Protein AF-A0A8T6YBT9-F1 (afdb_monomer_lite)

Structure (mmCIF, N/CA/C/O backbone):
data_AF-A0A8T6YBT9-F1
#
_entry.id   AF-A0A8T6YBT9-F1
#
loop_
_atom_site.group_PDB
_atom_site.id
_atom_site.type_symbol
_atom_site.label_atom_id
_atom_site.label_alt_id
_atom_site.label_comp_id
_atom_site.label_asym_id
_atom_site.label_entity_id
_atom_site.label_seq_id
_atom_site.pdbx_PDB_ins_code
_atom_site.Cartn_x
_atom_site.Cartn_y
_atom_site.Cartn_z
_atom_site.occupancy
_atom_site.B_iso_or_equiv
_atom_site.auth_seq_id
_atom_site.auth_comp_id
_atom_site.auth_asym_id
_atom_site.auth_atom_id
_atom_site.pdbx_PDB_model_num
ATOM 1 N N . MET A 1 1 ? 12.977 0.974 5.596 1.00 87.31 1 MET A N 1
ATOM 2 C CA . MET A 1 1 ? 12.021 0.549 6.665 1.00 87.31 1 MET A CA 1
ATOM 3 C C . MET A 1 1 ? 11.153 -0.593 6.140 1.00 87.31 1 MET A C 1
ATOM 5 O O . MET A 1 1 ? 10.702 -0.511 5.005 1.00 87.31 1 MET A O 1
ATOM 9 N N . LYS A 1 2 ? 10.934 -1.664 6.919 1.00 95.19 2 LYS A N 1
ATOM 10 C CA . LYS A 1 2 ? 10.214 -2.865 6.447 1.00 95.19 2 LYS A CA 1
ATOM 11 C C . LYS A 1 2 ? 8.690 -2.700 6.458 1.00 95.19 2 LYS A C 1
ATOM 13 O O . LYS A 1 2 ? 8.150 -2.195 7.438 1.00 95.19 2 LYS A O 1
ATOM 18 N N . LEU A 1 3 ? 7.999 -3.207 5.433 1.00 96.12 3 LEU A N 1
ATOM 19 C CA . LEU A 1 3 ? 6.529 -3.215 5.324 1.00 96.12 3 LEU A CA 1
ATOM 20 C C . LEU A 1 3 ? 5.846 -3.901 6.512 1.00 96.12 3 LEU A C 1
ATOM 22 O O . LEU A 1 3 ? 4.809 -3.446 6.984 1.00 96.12 3 LEU A O 1
ATOM 26 N N . THR A 1 4 ? 6.446 -4.960 7.051 1.00 96.62 4 THR A N 1
ATOM 27 C CA . THR A 1 4 ? 5.930 -5.640 8.247 1.00 96.62 4 THR A CA 1
ATOM 28 C C . THR A 1 4 ? 5.971 -4.744 9.483 1.00 96.62 4 THR A C 1
ATOM 30 O O . THR A 1 4 ? 5.000 -4.696 10.238 1.00 96.62 4 THR A O 1
ATOM 33 N N . GLN A 1 5 ? 7.051 -3.976 9.659 1.00 96.00 5 GLN A N 1
ATOM 34 C CA . GLN A 1 5 ? 7.171 -3.001 10.743 1.00 96.00 5 GLN A CA 1
ATOM 35 C C . GLN A 1 5 ? 6.191 -1.841 10.556 1.00 96.00 5 GLN A C 1
ATOM 37 O O . GLN A 1 5 ? 5.522 -1.439 11.504 1.00 96.00 5 GLN A O 1
ATOM 42 N N . LEU A 1 6 ? 6.078 -1.335 9.326 1.00 95.25 6 LEU A N 1
ATOM 43 C CA . LEU A 1 6 ? 5.117 -0.304 8.935 1.00 95.25 6 LEU A CA 1
ATOM 44 C C . LEU A 1 6 ? 3.687 -0.708 9.302 1.00 95.25 6 LEU A C 1
ATOM 46 O O . LEU A 1 6 ? 2.989 0.031 10.000 1.00 95.25 6 LEU A O 1
ATOM 50 N N . LYS A 1 7 ? 3.287 -1.918 8.897 1.00 95.81 7 LYS A N 1
ATOM 51 C CA . LYS A 1 7 ? 1.997 -2.517 9.239 1.00 95.81 7 LYS A CA 1
ATOM 52 C C . LYS A 1 7 ? 1.815 -2.613 10.749 1.00 95.81 7 LYS A C 1
ATOM 54 O O . LYS A 1 7 ? 0.774 -2.194 11.238 1.00 95.81 7 LYS A O 1
ATOM 59 N N . SER A 1 8 ? 2.800 -3.145 11.476 1.00 96.06 8 SER A N 1
ATOM 60 C CA . SER A 1 8 ? 2.726 -3.310 12.935 1.00 96.06 8 SER A CA 1
ATOM 61 C C . SER A 1 8 ? 2.489 -1.972 13.643 1.00 96.06 8 SER A C 1
ATOM 63 O O . SER A 1 8 ? 1.533 -1.828 14.403 1.00 96.06 8 SER A O 1
ATOM 65 N N . ASN A 1 9 ? 3.271 -0.948 13.288 1.00 94.69 9 ASN A N 1
ATOM 66 C CA . ASN A 1 9 ? 3.126 0.402 13.834 1.00 94.69 9 ASN A CA 1
ATOM 67 C C . ASN A 1 9 ? 1.742 0.996 13.532 1.00 94.69 9 ASN A C 1
ATOM 69 O O . ASN A 1 9 ? 1.129 1.627 14.392 1.00 94.69 9 ASN A O 1
ATOM 73 N N . HIS A 1 10 ? 1.248 0.810 12.307 1.00 95.00 10 HIS A N 1
ATOM 74 C CA . HIS A 1 10 ? -0.075 1.285 11.910 1.00 95.00 10 HIS A CA 1
ATOM 75 C C . HIS A 1 10 ? -1.198 0.528 12.643 1.00 95.00 10 HIS A C 1
ATOM 77 O O . HIS A 1 10 ? -2.157 1.148 13.096 1.00 95.00 10 HIS A O 1
ATOM 83 N N . LYS A 1 11 ? -1.073 -0.798 12.793 1.00 95.50 11 LYS A N 1
ATOM 84 C CA . LYS A 1 11 ? -2.016 -1.677 13.509 1.00 95.50 11 LYS A CA 1
ATOM 85 C C . LYS A 1 11 ? -2.139 -1.295 14.978 1.00 95.50 11 LYS A C 1
ATOM 87 O O . LYS A 1 11 ? -3.254 -1.171 15.472 1.00 95.50 11 LYS A O 1
ATOM 92 N N . GLU A 1 12 ? -1.020 -1.020 15.640 1.00 95.69 12 GLU A N 1
ATOM 93 C CA . GLU A 1 12 ? -1.012 -0.606 17.044 1.00 95.69 12 GLU A CA 1
ATOM 94 C C . GLU A 1 12 ? -1.642 0.779 17.247 1.00 95.69 12 GLU A C 1
ATOM 96 O O . GLU A 1 12 ? -2.510 0.957 18.100 1.00 95.69 12 GLU A O 1
ATOM 101 N N . LYS A 1 13 ? -1.306 1.758 16.395 1.00 94.12 13 LYS A N 1
ATOM 102 C CA . LYS A 1 13 ? -1.957 3.080 16.434 1.00 94.12 13 LYS A CA 1
ATOM 103 C C . LYS A 1 13 ? -3.467 2.980 16.219 1.00 94.12 13 LYS A C 1
ATOM 105 O O . LYS A 1 13 ? -4.237 3.651 16.905 1.00 94.12 13 LYS A O 1
ATOM 110 N N . PHE A 1 14 ? -3.898 2.150 15.269 1.00 94.44 14 PHE A N 1
ATOM 111 C CA . PHE A 1 14 ? -5.317 1.929 15.013 1.00 94.44 14 PHE A CA 1
ATOM 112 C C . PHE A 1 14 ? -6.016 1.271 16.207 1.00 94.44 14 PHE A C 1
ATOM 114 O O . PHE A 1 14 ? -7.078 1.739 16.611 1.00 94.44 14 PHE A O 1
ATOM 121 N N . ARG A 1 15 ? -5.407 0.238 16.802 1.00 96.44 15 ARG A N 1
ATOM 122 C CA . ARG A 1 15 ? -5.904 -0.435 18.011 1.00 96.44 15 ARG A CA 1
ATOM 123 C C . ARG A 1 15 ? -6.184 0.570 19.126 1.00 96.44 15 ARG A C 1
ATOM 125 O O . ARG A 1 15 ? -7.288 0.593 19.659 1.00 96.44 15 ARG A O 1
ATOM 132 N N . GLN A 1 16 ? -5.220 1.438 19.424 1.00 96.44 16 GLN A N 1
ATOM 133 C CA . GLN A 1 16 ? -5.354 2.458 20.468 1.00 96.44 16 GLN A CA 1
ATOM 134 C C . GLN A 1 16 ? -6.492 3.443 20.172 1.00 96.44 16 GLN A C 1
ATOM 136 O O . GLN A 1 16 ? -7.307 3.728 21.050 1.00 96.44 16 GLN A O 1
ATOM 141 N N . LYS A 1 17 ? -6.606 3.917 18.922 1.00 95.00 17 LYS A N 1
ATOM 142 C CA . LYS A 1 17 ? -7.720 4.783 18.497 1.00 95.00 17 LYS A CA 1
ATOM 143 C C . LYS A 1 17 ? -9.074 4.090 18.623 1.00 95.00 17 LYS A C 1
ATOM 145 O O . LYS A 1 17 ? -10.037 4.716 19.055 1.00 95.00 17 LYS A O 1
ATOM 150 N N . PHE A 1 18 ? -9.152 2.817 18.245 1.00 96.38 18 PHE A N 1
ATOM 151 C CA . PHE A 1 18 ? -10.388 2.047 18.318 1.00 96.38 18 PHE A CA 1
ATOM 152 C C . PHE A 1 18 ? -10.826 1.823 19.767 1.00 96.38 18 PHE A C 1
ATOM 154 O O . PHE A 1 18 ? -11.979 2.088 20.086 1.00 96.38 18 PHE A O 1
ATOM 161 N N . ILE A 1 19 ? -9.900 1.445 20.655 1.00 97.56 19 ILE A N 1
ATOM 162 C CA . ILE A 1 19 ? -10.165 1.316 22.096 1.00 97.56 19 ILE A CA 1
ATOM 163 C C . ILE A 1 19 ? -10.663 2.645 22.673 1.00 97.56 19 ILE A C 1
ATOM 165 O O . ILE A 1 19 ? -11.667 2.658 23.376 1.00 97.56 19 ILE A O 1
ATOM 169 N N . ALA A 1 20 ? -10.017 3.766 22.338 1.00 96.88 20 ALA A N 1
ATOM 170 C CA . ALA A 1 20 ? -10.435 5.089 22.807 1.00 96.88 20 ALA A CA 1
ATOM 171 C C . ALA A 1 20 ? -11.823 5.504 22.280 1.00 96.88 20 ALA A C 1
ATOM 173 O O . ALA A 1 20 ? -12.596 6.155 22.982 1.00 96.88 20 ALA A O 1
ATOM 174 N N . ALA A 1 21 ? -12.158 5.139 21.040 1.00 95.81 21 ALA A N 1
ATOM 175 C CA . ALA A 1 21 ? -13.484 5.385 20.482 1.00 95.81 21 ALA A CA 1
ATOM 176 C C . ALA A 1 21 ? -14.552 4.510 21.157 1.00 95.81 21 ALA A C 1
ATOM 178 O O . ALA A 1 21 ? -15.636 5.000 21.471 1.00 95.81 21 ALA A O 1
ATOM 179 N N . LEU A 1 22 ? -14.235 3.239 21.411 1.00 95.69 22 LEU A N 1
ATOM 180 C CA . LEU A 1 22 ? -15.129 2.280 22.052 1.00 95.69 22 LEU A CA 1
ATOM 181 C C . LEU A 1 22 ? -15.390 2.635 23.520 1.00 95.69 22 LEU A C 1
ATOM 183 O O . LEU A 1 22 ? -16.537 2.595 23.961 1.00 95.69 22 LEU A O 1
ATOM 187 N N . SER A 1 23 ? -14.350 3.038 24.254 1.00 96.50 23 SER A N 1
ATOM 188 C CA . SER A 1 23 ? -14.468 3.482 25.645 1.00 96.50 23 SER A CA 1
ATOM 189 C C . SER A 1 23 ? -15.342 4.731 25.752 1.00 96.50 23 SER A C 1
ATOM 191 O O . SER A 1 23 ? -16.275 4.773 26.554 1.00 96.50 23 SER A O 1
ATOM 193 N N . LYS A 1 24 ? -15.136 5.705 24.853 1.00 97.06 24 LYS A N 1
ATOM 194 C CA . LYS A 1 24 ? -15.976 6.903 24.745 1.00 97.06 24 LYS A CA 1
ATOM 195 C C . LYS A 1 24 ? -17.430 6.570 24.407 1.00 97.06 24 LYS A C 1
ATOM 197 O O . LYS A 1 24 ? -18.329 7.171 24.984 1.00 97.06 24 LYS A O 1
ATOM 202 N N . ALA A 1 25 ? -17.669 5.643 23.479 1.00 96.50 25 ALA A N 1
ATOM 203 C CA . ALA A 1 25 ? -19.018 5.267 23.057 1.00 96.50 25 ALA A CA 1
ATOM 204 C C . ALA A 1 25 ? -19.823 4.574 24.169 1.00 96.50 25 ALA A C 1
ATOM 206 O O . ALA A 1 25 ? -21.038 4.735 24.221 1.00 96.50 25 ALA A O 1
ATOM 207 N N . ASN A 1 26 ? -19.147 3.848 25.063 1.00 95.94 26 ASN A N 1
ATOM 208 C CA . ASN A 1 26 ? -19.774 3.099 26.156 1.00 95.94 26 ASN A CA 1
ATOM 209 C C . ASN A 1 26 ? -19.639 3.779 27.528 1.00 95.94 26 ASN A C 1
ATOM 211 O O . ASN A 1 26 ? -20.101 3.232 28.523 1.00 95.94 26 ASN A O 1
ATOM 215 N N . ASN A 1 27 ? -19.037 4.972 27.589 1.00 96.50 27 ASN A N 1
ATOM 216 C CA . ASN A 1 27 ? -18.796 5.723 28.824 1.00 96.50 27 ASN A CA 1
ATOM 217 C C . ASN A 1 27 ? -18.036 4.916 29.903 1.00 96.50 27 ASN A C 1
ATOM 219 O O . ASN A 1 27 ? -18.379 4.952 31.084 1.00 96.50 27 ASN A O 1
ATOM 223 N N . ILE A 1 28 ? -16.996 4.196 29.479 1.00 97.12 28 ILE A N 1
ATOM 224 C CA . ILE A 1 28 ? -16.102 3.386 30.326 1.00 97.12 28 ILE A CA 1
ATOM 225 C C . ILE A 1 28 ? -14.641 3.813 30.128 1.00 97.12 28 ILE A C 1
ATOM 227 O O . ILE A 1 28 ? -14.331 4.582 29.213 1.00 97.12 28 ILE A O 1
ATOM 231 N N . THR A 1 29 ? -13.716 3.329 30.964 1.00 97.00 29 THR A N 1
ATOM 232 C CA . THR A 1 29 ? -12.278 3.581 30.750 1.00 97.00 29 THR A CA 1
ATOM 233 C C . THR A 1 29 ? -11.715 2.737 29.602 1.00 97.00 29 THR A C 1
ATOM 235 O O . THR A 1 29 ? -12.328 1.769 29.149 1.00 97.00 29 THR A O 1
ATOM 238 N N . ALA A 1 30 ? -10.525 3.093 29.109 1.00 95.38 30 ALA A N 1
ATOM 239 C CA . ALA A 1 30 ? -9.843 2.303 28.083 1.00 95.38 30 ALA A CA 1
ATOM 240 C C . ALA A 1 30 ? -9.499 0.890 28.590 1.00 95.38 30 ALA A C 1
ATOM 242 O O . ALA A 1 30 ? -9.642 -0.079 27.849 1.00 95.38 30 ALA A O 1
ATOM 243 N N . GLU A 1 31 ? -9.103 0.763 29.858 1.00 96.56 31 GLU A N 1
ATOM 244 C CA . GLU A 1 31 ? -8.801 -0.519 30.501 1.00 96.56 31 GLU A CA 1
ATOM 245 C C . GLU A 1 31 ? -10.048 -1.402 30.584 1.00 96.56 31 GLU A C 1
ATOM 247 O O . GLU A 1 31 ? -9.990 -2.581 30.238 1.00 96.56 31 GLU A O 1
ATOM 252 N N . GLN A 1 32 ? -11.190 -0.826 30.976 1.00 95.75 32 GLN A N 1
ATOM 253 C CA . GLN A 1 32 ? -12.471 -1.535 30.991 1.00 95.75 32 GLN A CA 1
ATOM 254 C C . GLN A 1 32 ? -12.878 -1.974 29.584 1.00 95.75 32 GLN A C 1
ATOM 256 O O . GLN A 1 32 ? -13.253 -3.126 29.395 1.00 95.75 32 GLN A O 1
ATOM 261 N N . ALA A 1 33 ? -12.715 -1.107 28.580 1.00 95.56 33 ALA A N 1
ATOM 262 C CA . ALA A 1 33 ? -13.023 -1.452 27.196 1.00 95.56 33 ALA A CA 1
ATOM 263 C C . ALA A 1 33 ? -12.179 -2.633 26.683 1.00 95.56 33 ALA A C 1
ATOM 265 O O . ALA A 1 33 ? -12.699 -3.506 25.991 1.00 95.56 33 ALA A O 1
ATOM 266 N N . VAL A 1 34 ? -10.893 -2.696 27.047 1.00 95.62 34 VAL A N 1
ATOM 267 C CA . VAL A 1 34 ? -10.013 -3.824 26.696 1.00 95.62 34 VAL A CA 1
ATOM 268 C C . VAL A 1 34 ? -10.453 -5.123 27.368 1.00 95.62 34 VAL A C 1
ATOM 270 O O . VAL A 1 34 ? -10.327 -6.180 26.757 1.00 95.62 34 VAL A O 1
ATOM 273 N N . ILE A 1 35 ? -10.960 -5.064 28.601 1.00 96.19 35 ILE A N 1
ATOM 274 C CA . ILE A 1 35 ? -11.429 -6.247 29.335 1.00 96.19 35 ILE A CA 1
ATOM 275 C C . ILE A 1 35 ? -12.772 -6.732 28.780 1.00 96.19 35 ILE A C 1
ATOM 277 O O . ILE A 1 35 ? -12.901 -7.904 28.436 1.00 96.19 35 ILE A O 1
ATOM 281 N N . GLU A 1 36 ? -13.756 -5.839 28.667 1.00 95.50 36 GLU A N 1
ATOM 282 C CA . GLU A 1 36 ? -15.134 -6.180 28.294 1.00 95.50 36 GLU A CA 1
ATOM 283 C C . GLU A 1 36 ? -15.273 -6.568 26.818 1.00 95.50 36 GLU A C 1
ATOM 285 O O . GLU A 1 36 ? -16.035 -7.472 26.486 1.00 95.50 36 GLU A O 1
ATOM 290 N N . TYR A 1 37 ? -14.513 -5.922 25.928 1.00 95.88 37 TYR A N 1
ATOM 291 C CA . TYR A 1 37 ? -14.624 -6.115 24.479 1.00 95.88 37 TYR A CA 1
ATOM 292 C C . TYR A 1 37 ? -13.406 -6.802 23.866 1.00 95.88 37 TYR A C 1
ATOM 294 O O . TYR A 1 37 ? -13.215 -6.712 22.652 1.00 95.88 37 TYR A O 1
ATOM 302 N N . LYS A 1 38 ? -12.581 -7.485 24.671 1.00 95.00 38 LYS A N 1
ATOM 303 C CA . LYS A 1 38 ? -11.315 -8.099 24.237 1.00 95.00 38 LYS A CA 1
ATOM 304 C C . LYS A 1 38 ? -11.440 -8.834 22.901 1.00 95.00 38 LYS A C 1
ATOM 306 O O . LYS A 1 38 ? -10.775 -8.469 21.936 1.00 95.00 38 LYS A O 1
ATOM 311 N N . ASP A 1 39 ? -12.328 -9.823 22.833 1.00 95.88 39 ASP A N 1
ATOM 312 C CA . ASP A 1 39 ? -12.462 -10.686 21.656 1.00 95.88 39 ASP A CA 1
ATOM 313 C C . ASP A 1 39 ? -12.994 -9.914 20.443 1.00 95.88 39 ASP A C 1
ATOM 315 O O . ASP A 1 39 ? -12.540 -10.125 19.322 1.00 95.88 39 ASP A O 1
ATOM 319 N N . SER A 1 40 ? -13.893 -8.949 20.664 1.00 95.69 40 SER A N 1
ATOM 320 C CA . SER A 1 40 ? -14.411 -8.082 19.596 1.00 95.69 40 SER A CA 1
ATOM 321 C C . SER A 1 40 ? -13.336 -7.144 19.044 1.00 95.69 40 SER A C 1
ATOM 323 O O . SER A 1 40 ? -13.263 -6.933 17.835 1.00 95.69 40 SER A O 1
ATOM 325 N N . ILE A 1 41 ? -12.481 -6.594 19.914 1.00 96.50 41 ILE A N 1
ATOM 326 C CA . ILE A 1 41 ? -11.341 -5.760 19.523 1.00 96.50 41 ILE A CA 1
ATOM 327 C C . ILE A 1 41 ? -10.350 -6.585 18.700 1.00 96.50 41 ILE A C 1
ATOM 329 O O . ILE A 1 41 ? -9.950 -6.142 17.622 1.00 96.50 41 ILE A O 1
ATOM 333 N N . GLU A 1 42 ? -9.969 -7.775 19.177 1.00 96.31 42 GLU A N 1
ATOM 334 C CA . GLU A 1 42 ? -9.034 -8.651 18.461 1.00 96.31 42 GLU A CA 1
ATOM 335 C C . GLU A 1 42 ? -9.583 -9.083 17.102 1.00 96.31 42 GLU A C 1
ATOM 337 O O . GLU A 1 42 ? -8.883 -8.944 16.099 1.00 96.31 42 GLU A O 1
ATOM 342 N N . GLN A 1 43 ? -10.839 -9.537 17.054 1.00 97.25 43 GLN A N 1
ATOM 343 C CA . GLN A 1 43 ? -11.483 -9.977 15.819 1.00 97.25 43 GLN A CA 1
ATOM 344 C C . GLN A 1 43 ? -11.568 -8.834 14.805 1.00 97.25 43 GLN A C 1
ATOM 346 O O . GLN A 1 43 ? -11.118 -8.974 13.672 1.00 97.25 43 GLN A O 1
ATOM 351 N N . TYR A 1 44 ? -12.048 -7.661 15.224 1.00 96.44 44 TYR A N 1
ATOM 352 C CA . TYR A 1 44 ? -12.174 -6.512 14.331 1.00 96.44 44 TYR A CA 1
ATOM 353 C C . TYR A 1 44 ? -10.820 -6.034 13.790 1.00 96.44 44 TYR A C 1
ATOM 355 O O . TYR A 1 44 ? -10.695 -5.669 12.618 1.00 96.44 44 TYR A O 1
ATOM 363 N N . ILE A 1 45 ? -9.778 -6.043 14.626 1.00 96.25 45 ILE A N 1
ATOM 364 C CA . ILE A 1 45 ? -8.419 -5.706 14.195 1.00 96.25 45 ILE A CA 1
ATOM 365 C C . ILE A 1 45 ? -7.859 -6.775 13.249 1.00 96.25 45 ILE A C 1
ATOM 367 O O . ILE A 1 45 ? -7.161 -6.421 12.297 1.00 96.25 45 ILE A O 1
ATOM 371 N N . ALA A 1 46 ? -8.124 -8.059 13.494 1.00 95.88 46 ALA A N 1
ATOM 372 C CA . ALA A 1 46 ? -7.705 -9.141 12.610 1.00 95.88 46 ALA A CA 1
ATOM 373 C C . ALA A 1 46 ? -8.364 -9.000 11.231 1.00 95.88 46 ALA A C 1
ATOM 375 O O . ALA A 1 46 ? -7.650 -8.857 10.239 1.00 95.88 46 ALA A O 1
ATOM 376 N N . ASP A 1 47 ? -9.692 -8.896 11.188 1.00 95.50 47 ASP A N 1
ATOM 377 C CA . ASP A 1 47 ? -10.477 -8.780 9.953 1.00 95.50 47 ASP A CA 1
ATOM 378 C C . ASP A 1 47 ? -10.069 -7.561 9.127 1.00 95.50 47 ASP A C 1
ATOM 380 O O . ASP A 1 47 ? -9.910 -7.627 7.907 1.00 95.50 47 ASP A O 1
ATOM 384 N N . LYS A 1 48 ? -9.825 -6.428 9.794 1.00 94.25 48 LYS A N 1
ATOM 385 C CA . LYS A 1 48 ? -9.407 -5.198 9.121 1.00 94.25 48 LYS A CA 1
ATOM 386 C C . LYS A 1 48 ? -8.040 -5.318 8.441 1.00 94.25 48 LYS A C 1
ATOM 388 O O . LYS A 1 48 ? -7.811 -4.658 7.426 1.00 94.25 48 LYS A O 1
ATOM 393 N N . TYR A 1 49 ? -7.113 -6.084 9.017 1.00 96.38 49 TYR A N 1
ATOM 394 C CA . TYR A 1 49 ? -5.732 -6.166 8.531 1.00 96.38 49 TYR A CA 1
ATOM 395 C C . TYR A 1 49 ? -5.449 -7.418 7.698 1.00 96.38 49 TYR A C 1
ATOM 397 O O . TYR A 1 49 ? -4.478 -7.403 6.945 1.00 96.38 49 TYR A O 1
ATOM 405 N N . GLU A 1 50 ? -6.278 -8.460 7.759 1.00 97.06 50 GLU A N 1
ATOM 406 C CA . GLU A 1 50 ? -6.068 -9.705 7.011 1.00 97.06 50 GLU A CA 1
ATOM 407 C C . GLU A 1 50 ? -5.832 -9.477 5.498 1.00 97.06 50 GLU A C 1
ATOM 409 O O . GLU 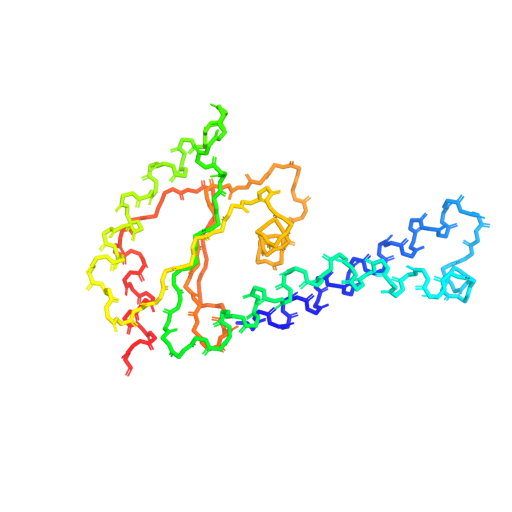A 1 50 ? -4.859 -10.023 4.962 1.00 97.06 50 GLU A O 1
ATOM 414 N N . PRO A 1 51 ? -6.610 -8.632 4.782 1.00 96.56 51 PRO A N 1
ATOM 415 C CA . PRO A 1 51 ? -6.398 -8.438 3.345 1.00 96.56 51 PRO A CA 1
ATOM 416 C C . PRO A 1 51 ? -5.028 -7.829 3.021 1.00 96.56 51 PRO A C 1
ATOM 418 O O . PRO A 1 51 ? -4.336 -8.272 2.102 1.00 96.56 51 PRO A O 1
ATOM 421 N N . VAL A 1 52 ? -4.599 -6.829 3.799 1.00 97.31 52 VAL A N 1
ATOM 422 C CA . VAL A 1 52 ? -3.300 -6.177 3.583 1.00 97.31 52 VAL A CA 1
ATOM 423 C C . VAL A 1 52 ? -2.135 -7.036 4.062 1.00 97.31 52 VAL A C 1
ATOM 425 O O . VAL A 1 52 ? -1.042 -6.934 3.512 1.00 97.31 52 VAL A O 1
ATOM 428 N N . GLU A 1 53 ? -2.355 -7.914 5.041 1.00 97.56 53 GLU A N 1
ATOM 429 C CA . GLU A 1 53 ? -1.371 -8.913 5.459 1.00 97.56 53 GLU A CA 1
ATOM 430 C C . GLU A 1 53 ? -1.040 -9.860 4.308 1.00 97.56 53 GLU A C 1
ATOM 432 O O . GLU A 1 53 ? 0.127 -9.953 3.934 1.00 97.56 53 GLU A O 1
ATOM 437 N N . LYS A 1 54 ? -2.055 -10.424 3.643 1.00 97.38 54 LYS A N 1
ATOM 438 C CA . LYS A 1 54 ? -1.864 -11.274 2.455 1.00 97.38 54 LYS A CA 1
ATOM 439 C C . LYS A 1 54 ? -1.112 -10.549 1.332 1.00 97.38 54 LYS A C 1
ATOM 441 O O . LYS A 1 54 ? -0.231 -11.128 0.695 1.00 97.38 54 LYS A O 1
ATOM 446 N N . LEU A 1 55 ? -1.425 -9.272 1.096 1.00 97.69 55 LEU A N 1
ATOM 447 C CA . LEU A 1 55 ? -0.731 -8.458 0.093 1.00 97.69 55 LEU A CA 1
ATOM 448 C C . LEU A 1 55 ? 0.736 -8.193 0.468 1.00 97.69 55 LEU A C 1
ATOM 450 O O . LEU A 1 55 ? 1.621 -8.336 -0.376 1.00 97.69 55 LEU A O 1
ATOM 454 N N . ILE A 1 56 ? 1.011 -7.827 1.723 1.00 97.94 56 ILE A N 1
ATOM 455 C CA . ILE A 1 56 ? 2.377 -7.615 2.219 1.00 97.94 56 ILE A CA 1
ATOM 456 C C . ILE A 1 56 ? 3.179 -8.916 2.152 1.00 97.94 56 ILE A C 1
ATOM 458 O O . ILE A 1 56 ? 4.340 -8.881 1.749 1.00 97.94 56 ILE A O 1
ATOM 462 N N . ASP A 1 57 ? 2.577 -10.056 2.481 1.00 97.44 57 ASP A N 1
ATOM 463 C CA . ASP A 1 57 ? 3.240 -11.357 2.408 1.00 97.44 57 ASP A CA 1
ATOM 464 C C . ASP A 1 57 ? 3.597 -11.720 0.963 1.00 97.44 57 ASP A C 1
ATOM 466 O O . ASP A 1 57 ? 4.731 -12.124 0.702 1.00 97.44 57 ASP A O 1
ATOM 470 N N . ARG A 1 58 ? 2.700 -11.462 -0.001 1.00 96.75 58 ARG A N 1
ATOM 471 C CA . ARG A 1 58 ? 3.007 -11.591 -1.438 1.00 96.75 58 ARG A CA 1
ATOM 472 C C . ARG A 1 58 ? 4.187 -10.704 -1.850 1.00 96.75 58 ARG A C 1
ATOM 474 O O . ARG A 1 58 ? 5.102 -11.174 -2.528 1.00 96.75 58 ARG A O 1
ATOM 481 N N . ILE A 1 59 ? 4.190 -9.434 -1.439 1.00 97.50 59 ILE A N 1
ATOM 482 C CA . ILE A 1 59 ? 5.289 -8.501 -1.738 1.00 97.50 59 ILE A CA 1
ATOM 483 C C . ILE A 1 59 ? 6.606 -9.010 -1.129 1.00 97.50 59 ILE A C 1
ATOM 485 O O . ILE A 1 59 ? 7.633 -9.024 -1.802 1.00 97.50 59 ILE A O 1
ATOM 489 N N . ASN A 1 60 ? 6.586 -9.465 0.125 1.00 96.12 60 ASN A N 1
ATOM 490 C CA . ASN A 1 60 ? 7.775 -9.934 0.839 1.00 96.12 60 ASN A CA 1
ATOM 491 C C . ASN A 1 60 ? 8.331 -11.252 0.285 1.00 96.12 60 ASN A C 1
ATOM 493 O O . ASN A 1 60 ? 9.543 -11.454 0.317 1.00 96.12 60 ASN A O 1
ATOM 497 N N . ALA A 1 61 ? 7.464 -12.138 -0.211 1.00 95.44 61 ALA A N 1
ATOM 498 C CA . ALA A 1 61 ? 7.856 -13.405 -0.826 1.00 95.44 61 ALA A CA 1
ATOM 499 C C . ALA A 1 61 ? 8.521 -13.219 -2.202 1.00 95.44 61 ALA A C 1
ATOM 501 O O . ALA A 1 61 ? 9.182 -14.130 -2.708 1.00 95.44 61 ALA A O 1
ATOM 502 N N . THR A 1 62 ? 8.368 -12.038 -2.808 1.00 94.44 62 THR A N 1
ATOM 503 C CA . THR A 1 62 ? 8.946 -11.733 -4.115 1.00 94.44 62 THR A CA 1
ATOM 504 C C . THR A 1 62 ? 10.470 -11.606 -4.007 1.00 94.44 62 THR A C 1
ATOM 506 O O . THR A 1 62 ? 10.996 -10.794 -3.248 1.00 94.44 62 THR A O 1
ATOM 509 N N . GLN A 1 63 ? 11.198 -12.408 -4.791 1.00 92.75 63 GLN A N 1
ATOM 510 C CA . GLN A 1 63 ? 12.671 -12.390 -4.817 1.00 92.75 63 GLN A CA 1
ATOM 511 C C . GLN A 1 63 ? 13.235 -11.169 -5.558 1.00 92.75 63 GLN A C 1
ATOM 513 O O . GLN A 1 63 ? 14.320 -10.674 -5.244 1.00 92.75 63 GLN A O 1
ATOM 518 N N . ARG A 1 64 ? 12.488 -10.682 -6.552 1.00 96.62 64 ARG A N 1
ATOM 519 C CA . ARG A 1 64 ? 12.824 -9.501 -7.351 1.00 96.62 64 ARG A CA 1
ATOM 520 C C . ARG A 1 64 ? 12.396 -8.217 -6.627 1.00 96.62 64 ARG A C 1
ATOM 522 O O . ARG A 1 64 ? 11.473 -8.252 -5.814 1.00 96.62 64 ARG A O 1
ATOM 529 N N . PRO A 1 65 ? 13.040 -7.068 -6.890 1.00 97.75 65 PRO A N 1
ATOM 530 C CA . PRO A 1 65 ? 12.481 -5.777 -6.511 1.00 97.75 65 PRO A CA 1
ATOM 531 C C . PRO A 1 65 ? 11.060 -5.606 -7.056 1.00 97.75 65 PRO A C 1
ATOM 533 O O . PRO A 1 65 ? 10.771 -5.992 -8.185 1.00 97.75 65 PRO A O 1
ATOM 536 N N . VAL A 1 66 ? 10.196 -5.003 -6.252 1.00 98.50 66 VAL A N 1
ATOM 537 C CA . VAL A 1 66 ? 8.804 -4.709 -6.575 1.00 98.50 66 VAL A CA 1
ATOM 538 C C . VAL A 1 66 ? 8.669 -3.224 -6.898 1.00 98.50 66 VAL A C 1
ATOM 540 O O . VAL A 1 66 ? 9.037 -2.377 -6.081 1.00 98.50 66 VAL A O 1
ATOM 543 N N . LEU A 1 67 ? 8.097 -2.915 -8.060 1.00 98.50 67 LEU A N 1
ATOM 544 C CA . LEU A 1 67 ? 7.485 -1.621 -8.347 1.00 98.50 67 LEU A CA 1
ATOM 545 C C . LEU A 1 67 ? 5.999 -1.716 -7.991 1.00 98.50 67 LEU A C 1
ATOM 547 O O . LEU A 1 67 ? 5.199 -2.305 -8.715 1.00 98.50 67 LEU A O 1
ATOM 551 N N . LEU A 1 68 ? 5.641 -1.164 -6.837 1.00 98.44 68 LEU A N 1
ATOM 552 C CA . LEU A 1 68 ? 4.261 -1.069 -6.379 1.00 98.44 68 LEU A CA 1
ATOM 553 C C . LEU A 1 68 ? 3.603 0.163 -7.005 1.00 98.44 68 LEU A C 1
ATOM 555 O O . LEU A 1 68 ? 4.172 1.255 -6.948 1.00 98.44 68 LEU A O 1
ATOM 559 N N . ASN A 1 69 ? 2.394 -0.004 -7.533 1.00 97.81 69 ASN A N 1
ATOM 560 C CA . ASN A 1 69 ? 1.553 1.058 -8.075 1.00 97.81 69 ASN A CA 1
ATOM 561 C C . ASN A 1 69 ? 0.160 0.997 -7.437 1.00 97.81 69 ASN A C 1
ATOM 563 O O . ASN A 1 69 ? -0.693 0.217 -7.857 1.00 97.81 69 ASN A O 1
ATOM 567 N N . ILE A 1 70 ? -0.067 1.807 -6.402 1.00 97.25 70 ILE A N 1
ATOM 568 C CA . ILE A 1 70 ? -1.392 1.995 -5.815 1.00 97.25 70 ILE A CA 1
ATOM 569 C C . ILE A 1 70 ? -2.078 3.166 -6.519 1.00 97.25 70 ILE A C 1
ATOM 571 O O . ILE A 1 70 ? -1.620 4.311 -6.449 1.00 97.25 70 ILE A O 1
ATOM 575 N N . ARG A 1 71 ? -3.207 2.897 -7.168 1.00 94.94 71 ARG A N 1
ATOM 576 C CA . ARG A 1 71 ? -3.946 3.880 -7.973 1.00 94.94 71 ARG A CA 1
ATOM 577 C C . ARG A 1 71 ? -5.450 3.733 -7.790 1.00 94.94 71 ARG A C 1
ATOM 579 O O . ARG A 1 71 ? -5.908 2.726 -7.270 1.00 94.94 71 ARG A O 1
ATOM 586 N N . ARG A 1 72 ? -6.224 4.727 -8.233 1.00 93.56 72 ARG A N 1
ATOM 587 C CA . ARG A 1 72 ? -7.686 4.583 -8.346 1.00 93.56 72 ARG A CA 1
ATOM 588 C C . ARG A 1 72 ? -8.022 3.490 -9.358 1.00 93.56 72 ARG A C 1
ATOM 590 O O . ARG A 1 72 ? -7.318 3.384 -10.369 1.00 93.56 72 ARG A O 1
ATOM 597 N N . ASP A 1 73 ? -9.077 2.720 -9.087 1.00 90.62 73 ASP A N 1
ATOM 598 C CA . ASP A 1 73 ? -9.556 1.696 -10.016 1.00 90.62 73 ASP A CA 1
ATOM 599 C C . ASP A 1 73 ? -9.835 2.310 -11.401 1.00 90.62 73 ASP A C 1
ATOM 601 O O . ASP A 1 73 ? -10.420 3.390 -11.532 1.00 90.62 73 ASP A O 1
ATOM 605 N N . ARG A 1 74 ? -9.377 1.612 -12.444 1.00 87.12 74 ARG A N 1
ATOM 606 C CA . ARG A 1 74 ? -9.499 2.009 -13.851 1.00 87.12 74 ARG A CA 1
ATOM 607 C C . ARG A 1 74 ? -10.945 1.941 -14.344 1.00 87.12 74 ARG A C 1
ATOM 609 O O . ARG A 1 74 ? -11.268 2.597 -15.337 1.00 87.12 74 ARG A O 1
ATOM 616 N N . THR A 1 75 ? -11.791 1.137 -13.694 1.00 87.62 75 THR A N 1
ATOM 617 C CA . THR A 1 75 ? -13.192 0.930 -14.094 1.00 87.62 75 THR A CA 1
ATOM 618 C C . THR A 1 75 ? -14.138 2.002 -13.565 1.00 87.62 75 THR A C 1
ATOM 620 O O . THR A 1 75 ? -15.310 1.994 -13.925 1.00 87.62 75 THR A O 1
ATOM 623 N N . ARG A 1 76 ? -13.665 2.908 -12.704 1.00 85.69 76 ARG A N 1
ATOM 624 C CA . ARG A 1 76 ? -14.480 4.001 -12.167 1.00 85.69 76 ARG A CA 1
ATOM 625 C C . ARG A 1 76 ? -14.678 5.116 -13.185 1.00 85.69 76 ARG A C 1
ATOM 627 O O . ARG A 1 76 ? -13.775 5.432 -13.962 1.00 85.69 76 ARG A O 1
ATOM 634 N N . ASP A 1 77 ? -15.831 5.771 -13.100 1.00 84.62 77 ASP A N 1
ATOM 635 C CA . ASP A 1 77 ? -16.152 6.935 -13.930 1.00 84.62 77 ASP A CA 1
ATOM 636 C C . ASP A 1 77 ? -15.310 8.162 -13.541 1.00 84.62 77 ASP A C 1
ATOM 638 O O . ASP A 1 77 ? -14.851 8.918 -14.398 1.00 84.62 77 ASP A O 1
ATOM 642 N N . ASP A 1 78 ? -15.025 8.338 -12.246 1.00 87.31 78 ASP A N 1
ATOM 643 C CA . ASP A 1 78 ? -14.224 9.441 -11.710 1.00 87.31 78 ASP A CA 1
ATOM 644 C C . ASP A 1 78 ? -12.714 9.137 -11.743 1.00 87.31 78 ASP A C 1
ATOM 646 O O . ASP A 1 78 ? -12.020 9.134 -10.721 1.00 87.31 78 ASP A O 1
ATOM 650 N N . LYS A 1 79 ? -12.181 8.865 -12.938 1.00 83.88 79 LYS A N 1
ATOM 651 C CA . LYS A 1 79 ? -10.774 8.478 -13.124 1.00 83.88 79 LYS A CA 1
ATOM 652 C C . LYS A 1 79 ? -9.788 9.493 -12.540 1.00 83.88 79 LYS A C 1
ATOM 654 O O . LYS A 1 79 ? -9.928 10.711 -12.667 1.00 83.88 79 LYS A O 1
ATOM 659 N N . CYS A 1 80 ? -8.719 8.970 -11.949 1.00 89.50 80 CYS A N 1
ATOM 660 C CA . CYS A 1 80 ? -7.616 9.763 -11.417 1.00 89.50 80 CYS A CA 1
ATOM 661 C C . CYS A 1 80 ? -6.671 10.184 -12.555 1.00 89.50 80 CYS A C 1
ATOM 663 O O . CYS A 1 80 ? -5.833 9.397 -12.988 1.00 89.50 80 CYS A O 1
ATOM 665 N N . LYS A 1 81 ? -6.764 11.441 -13.016 1.00 90.88 81 LYS A N 1
ATOM 666 C CA . LYS A 1 81 ? -5.937 11.963 -14.127 1.00 90.88 81 LYS A CA 1
ATOM 667 C C . LYS A 1 81 ? -4.431 11.796 -13.897 1.00 90.88 81 LYS A C 1
ATOM 669 O O . LYS A 1 81 ? -3.715 11.433 -14.822 1.00 90.88 81 LYS A O 1
ATOM 674 N N . LEU A 1 82 ? -3.956 12.023 -12.669 1.00 93.88 82 LEU A N 1
ATOM 675 C CA . LEU A 1 82 ? -2.546 11.817 -12.314 1.00 93.88 82 LEU A CA 1
ATOM 676 C C . LEU A 1 82 ? -2.142 10.341 -12.356 1.00 93.88 82 LEU A C 1
ATOM 678 O O . LEU A 1 82 ? -1.005 10.033 -12.687 1.00 93.88 82 LEU A O 1
ATOM 682 N N . CYS A 1 83 ? -3.062 9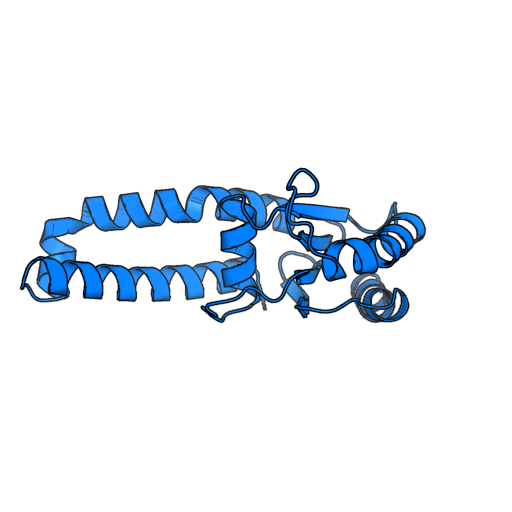.434 -12.030 1.00 94.06 83 CYS A N 1
ATOM 683 C CA . CYS A 1 83 ? -2.813 8.001 -12.081 1.00 94.06 83 CYS A CA 1
ATOM 684 C C . CYS A 1 83 ? -2.689 7.526 -13.531 1.00 94.06 83 CYS A C 1
ATOM 686 O O . CYS A 1 83 ? -1.768 6.777 -13.832 1.00 94.06 83 CYS A O 1
ATOM 688 N N . GLU A 1 84 ? -3.568 7.999 -14.423 1.00 92.56 84 GLU A N 1
ATOM 689 C CA . GLU A 1 84 ? -3.455 7.714 -15.859 1.00 92.56 84 GLU A CA 1
ATOM 690 C C . GLU A 1 84 ? -2.164 8.305 -16.435 1.00 92.56 84 GLU A C 1
ATOM 692 O O . GLU A 1 84 ? -1.406 7.597 -17.083 1.00 92.56 84 GLU A O 1
ATOM 697 N N . GLY A 1 85 ? -1.858 9.570 -16.125 1.00 92.19 85 GLY A N 1
ATOM 698 C CA . GLY A 1 85 ? -0.646 10.228 -16.621 1.00 92.19 85 GLY A CA 1
ATOM 699 C C . GLY A 1 85 ? 0.665 9.642 -16.085 1.00 92.19 85 GLY A C 1
ATOM 700 O O . GLY A 1 85 ? 1.707 9.828 -16.700 1.00 92.19 85 GLY A O 1
ATOM 701 N N . ASN A 1 86 ? 0.641 8.943 -14.946 1.00 95.81 86 ASN A N 1
ATOM 702 C CA . ASN A 1 86 ? 1.806 8.215 -14.438 1.00 95.81 86 ASN A CA 1
ATOM 703 C C . ASN A 1 86 ? 1.911 6.790 -15.002 1.00 95.81 86 ASN A C 1
ATOM 705 O O . ASN A 1 86 ? 2.958 6.160 -14.858 1.00 95.81 86 ASN A O 1
ATOM 709 N N . GLN A 1 87 ? 0.839 6.250 -15.590 1.00 95.19 87 GLN A N 1
ATOM 710 C CA . GLN A 1 87 ? 0.807 4.852 -16.010 1.00 95.19 87 GLN A CA 1
ATOM 711 C C . GLN A 1 87 ? 1.816 4.577 -17.125 1.00 95.19 87 GLN A C 1
ATOM 713 O O . GLN A 1 87 ? 2.536 3.589 -17.030 1.00 95.19 87 GLN A O 1
ATOM 718 N N . ASP A 1 88 ? 1.943 5.481 -18.099 1.00 95.62 88 ASP A N 1
ATOM 719 C CA . ASP A 1 88 ? 2.912 5.341 -19.192 1.00 95.62 88 ASP A CA 1
ATOM 720 C C . ASP A 1 88 ? 4.352 5.228 -18.660 1.00 95.62 88 ASP A C 1
ATOM 722 O O . ASP A 1 88 ? 5.138 4.403 -19.127 1.00 95.62 88 ASP A O 1
ATOM 726 N N . ASN A 1 89 ? 4.678 5.980 -17.603 1.00 97.62 89 ASN A N 1
ATOM 727 C CA . ASN A 1 89 ? 5.994 5.937 -16.965 1.00 97.62 89 ASN A CA 1
ATOM 728 C C . ASN A 1 89 ? 6.231 4.625 -16.200 1.00 97.62 89 ASN A C 1
ATOM 730 O O . ASN A 1 89 ? 7.339 4.083 -16.206 1.00 97.62 89 ASN A O 1
ATOM 734 N N . VAL A 1 90 ? 5.196 4.099 -15.536 1.00 97.38 90 VAL A N 1
ATOM 735 C CA . VAL A 1 90 ? 5.247 2.782 -14.879 1.00 97.38 90 VAL A CA 1
ATOM 736 C C . VAL A 1 90 ? 5.421 1.677 -15.921 1.00 97.38 90 VAL A C 1
ATOM 738 O O . VAL A 1 90 ? 6.254 0.791 -15.728 1.00 97.38 90 VAL A O 1
ATOM 741 N N . ASP A 1 91 ? 4.691 1.752 -17.033 1.00 97.69 91 ASP A N 1
ATOM 742 C CA . ASP A 1 91 ? 4.733 0.773 -18.119 1.00 97.69 91 ASP A CA 1
ATOM 743 C C . ASP A 1 91 ? 6.087 0.783 -18.842 1.00 97.69 91 ASP A C 1
ATOM 745 O O . ASP A 1 91 ? 6.616 -0.279 -19.181 1.00 97.69 91 ASP A O 1
ATOM 749 N N . GLU A 1 92 ? 6.708 1.954 -19.014 1.00 98.00 92 GLU A N 1
ATOM 750 C CA . GLU A 1 92 ? 8.071 2.063 -19.542 1.00 98.00 92 GLU A CA 1
ATOM 751 C C . GLU A 1 92 ? 9.072 1.295 -18.666 1.00 98.00 92 GLU A C 1
ATOM 753 O O . GLU A 1 92 ? 9.876 0.501 -19.168 1.00 98.00 92 GLU A O 1
ATOM 758 N N . ILE A 1 93 ? 8.995 1.474 -17.346 1.00 98.06 93 ILE A N 1
ATOM 759 C CA . ILE A 1 93 ? 9.866 0.779 -16.393 1.00 98.06 93 ILE A CA 1
ATOM 760 C C . ILE A 1 93 ? 9.573 -0.718 -16.358 1.00 98.06 93 ILE A C 1
ATOM 762 O O . ILE A 1 93 ? 10.512 -1.520 -16.376 1.00 98.06 93 ILE A O 1
ATOM 766 N N . ALA A 1 94 ? 8.294 -1.095 -16.363 1.00 97.06 94 ALA A N 1
ATOM 767 C CA . ALA A 1 94 ? 7.855 -2.482 -16.433 1.00 97.06 94 ALA A CA 1
ATOM 768 C C . ALA A 1 94 ? 8.436 -3.177 -17.668 1.00 97.06 94 ALA A C 1
ATOM 770 O O . ALA A 1 94 ? 8.994 -4.264 -17.559 1.00 97.06 94 ALA A O 1
ATOM 771 N N . LYS A 1 95 ? 8.381 -2.522 -18.832 1.00 97.81 95 LYS A N 1
ATOM 772 C CA . LYS A 1 95 ? 8.936 -3.037 -20.086 1.00 97.81 95 LYS A CA 1
ATOM 773 C C . LYS A 1 95 ? 10.461 -3.124 -20.049 1.00 97.81 95 LYS A C 1
ATOM 775 O O . LYS A 1 95 ? 11.030 -4.110 -20.511 1.00 97.81 95 LYS A O 1
ATOM 780 N N . LYS A 1 96 ? 11.135 -2.106 -19.510 1.00 97.75 96 LYS A N 1
ATOM 781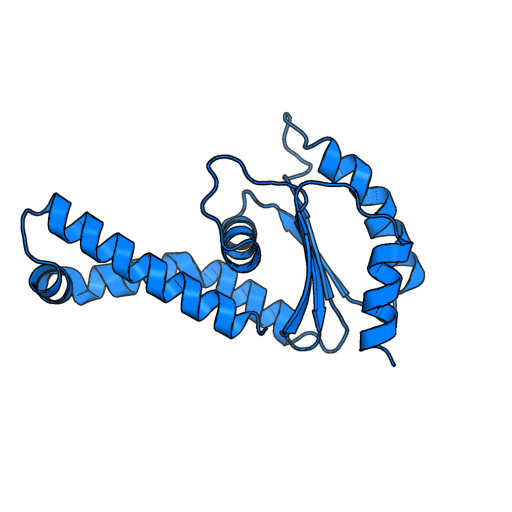 C CA . LYS A 1 96 ? 12.603 -2.029 -19.479 1.00 97.75 96 LYS A CA 1
ATOM 782 C C . LYS A 1 96 ? 13.246 -3.050 -18.536 1.00 97.75 96 LYS A C 1
ATOM 784 O O . LYS A 1 96 ? 14.344 -3.518 -18.824 1.00 97.75 96 LYS A O 1
ATOM 789 N N . TYR A 1 97 ? 12.581 -3.390 -17.433 1.00 96.81 97 TYR A N 1
ATOM 790 C CA . TYR A 1 97 ? 13.083 -4.313 -16.407 1.00 96.81 97 TYR A CA 1
ATOM 791 C C . TYR A 1 97 ? 12.193 -5.553 -16.234 1.00 96.81 97 TYR A C 1
ATOM 793 O O . TYR A 1 97 ? 12.169 -6.136 -15.151 1.00 96.81 97 TYR A O 1
ATOM 801 N N . TRP A 1 98 ? 11.464 -5.952 -17.279 1.00 94.56 98 TRP A N 1
ATOM 802 C CA . TRP A 1 98 ? 10.403 -6.969 -17.228 1.00 94.56 98 TRP A CA 1
ATOM 803 C C . TRP A 1 98 ? 10.824 -8.303 -16.585 1.00 94.56 98 TRP A C 1
ATOM 805 O O . TRP A 1 98 ? 10.024 -8.970 -15.935 1.00 94.56 98 TRP A O 1
ATOM 815 N N . ASP A 1 99 ? 12.088 -8.697 -16.736 1.00 95.62 99 ASP A N 1
ATOM 816 C CA . ASP A 1 99 ? 12.671 -9.928 -16.200 1.00 95.62 99 ASP A CA 1
ATOM 817 C C . ASP A 1 99 ? 13.405 -9.729 -14.863 1.00 95.62 99 ASP A C 1
ATOM 819 O O . ASP A 1 99 ? 13.844 -10.697 -14.238 1.00 95.62 99 ASP A O 1
ATOM 823 N N . ARG A 1 100 ? 13.539 -8.483 -14.403 1.00 97.12 100 ARG A N 1
ATOM 824 C CA . ARG A 1 100 ? 14.359 -8.097 -13.244 1.00 97.12 100 ARG A CA 1
ATOM 825 C C . ARG A 1 100 ? 13.556 -7.530 -12.087 1.00 97.12 100 ARG A C 1
ATOM 827 O O . ARG A 1 100 ? 14.040 -7.597 -10.961 1.00 97.12 100 ARG A O 1
ATOM 834 N N . ILE A 1 101 ? 12.362 -7.003 -12.337 1.00 97.81 101 ILE A N 1
ATOM 835 C CA . ILE A 1 101 ? 11.437 -6.524 -11.305 1.00 97.81 101 ILE A CA 1
ATOM 836 C C . ILE A 1 101 ? 10.097 -7.256 -11.397 1.00 97.81 101 ILE A C 1
ATOM 838 O O . ILE A 1 101 ? 9.807 -7.922 -12.385 1.00 97.81 101 ILE A O 1
ATOM 842 N N . GLU A 1 102 ? 9.290 -7.120 -10.356 1.00 97.81 102 GLU A N 1
ATOM 843 C CA . GLU A 1 102 ? 7.868 -7.454 -10.357 1.00 97.81 102 GLU A CA 1
ATOM 844 C C . GLU A 1 102 ? 7.075 -6.146 -10.277 1.00 97.81 102 GLU A C 1
ATOM 846 O O . GLU A 1 102 ? 7.404 -5.268 -9.476 1.00 97.81 102 GLU A O 1
ATOM 851 N N . VAL A 1 103 ? 6.023 -6.003 -11.081 1.00 97.69 103 VAL A N 1
ATOM 852 C CA . VAL A 1 103 ? 5.116 -4.851 -10.993 1.00 97.69 103 VAL A CA 1
ATOM 853 C C . VAL A 1 103 ? 3.830 -5.296 -10.319 1.00 97.69 103 VAL A C 1
ATOM 855 O O . VAL A 1 103 ? 3.137 -6.184 -10.810 1.00 97.69 103 VAL A O 1
ATOM 858 N N . ILE A 1 104 ? 3.502 -4.675 -9.188 1.00 97.62 104 ILE A N 1
ATOM 859 C CA . ILE A 1 104 ? 2.274 -4.963 -8.445 1.00 97.62 104 ILE A CA 1
ATOM 860 C C . ILE A 1 104 ? 1.388 -3.727 -8.501 1.00 97.62 104 ILE A C 1
ATOM 862 O O . ILE A 1 104 ? 1.665 -2.722 -7.849 1.00 97.62 104 ILE A O 1
ATOM 866 N N . GLU A 1 105 ? 0.307 -3.814 -9.269 1.00 96.56 105 GLU A N 1
ATOM 867 C CA . GLU A 1 105 ? -0.753 -2.809 -9.283 1.00 96.56 105 GLU A CA 1
ATOM 868 C C . GLU A 1 105 ? -1.863 -3.199 -8.305 1.00 96.56 105 GLU A C 1
ATOM 870 O O . GLU A 1 105 ? -2.304 -4.350 -8.279 1.00 96.56 105 GLU A O 1
ATOM 875 N N . VAL A 1 106 ? -2.316 -2.238 -7.499 1.00 96.25 106 VAL A N 1
ATOM 876 C CA . VAL A 1 106 ? -3.429 -2.425 -6.563 1.00 96.25 106 VAL A CA 1
ATOM 877 C C . VAL A 1 106 ? -4.342 -1.208 -6.625 1.00 96.25 106 VAL A C 1
ATOM 879 O O . VAL A 1 106 ? -3.879 -0.066 -6.602 1.00 96.25 106 VAL A O 1
ATOM 882 N N . ALA A 1 107 ? -5.646 -1.449 -6.688 1.00 95.12 107 ALA A N 1
ATOM 883 C CA . ALA A 1 107 ? -6.633 -0.384 -6.636 1.00 95.12 107 ALA A CA 1
ATOM 884 C C . ALA A 1 107 ? -6.799 0.104 -5.184 1.00 95.12 107 ALA A C 1
ATOM 886 O O . ALA A 1 107 ? -6.893 -0.703 -4.258 1.00 95.12 107 ALA A O 1
ATOM 887 N N . GLU A 1 108 ? -6.781 1.417 -4.955 1.00 93.19 108 GLU A N 1
ATOM 888 C CA . GLU A 1 108 ? -6.804 1.989 -3.600 1.00 93.19 108 GLU A CA 1
ATOM 889 C C . GLU A 1 108 ? -8.130 1.810 -2.859 1.00 93.19 108 GLU A C 1
ATOM 891 O O . GLU A 1 108 ? -8.177 1.978 -1.638 1.00 93.19 108 GLU A O 1
ATOM 896 N N . ASP A 1 109 ? -9.198 1.560 -3.602 1.00 90.19 109 ASP A N 1
ATOM 897 C CA . ASP A 1 109 ? -10.570 1.440 -3.121 1.00 90.19 109 ASP A CA 1
ATOM 898 C C . ASP A 1 109 ? -10.874 0.013 -2.674 1.00 90.19 109 ASP A C 1
ATOM 900 O O . ASP A 1 109 ? -11.818 -0.219 -1.920 1.00 90.19 109 ASP A O 1
ATOM 904 N N . ARG A 1 110 ? -10.016 -0.937 -3.056 1.00 92.62 110 ARG A N 1
ATOM 905 C CA . ARG A 1 110 ? -9.982 -2.272 -2.470 1.00 92.62 110 ARG A CA 1
ATOM 906 C C . ARG A 1 110 ? -9.377 -2.226 -1.076 1.00 92.62 110 ARG A C 1
ATOM 908 O O . ARG A 1 110 ? -8.476 -1.432 -0.791 1.00 92.62 110 ARG A O 1
ATOM 915 N N . HIS A 1 111 ? -9.851 -3.121 -0.212 1.00 91.88 111 HIS A N 1
ATOM 916 C CA . HIS A 1 111 ? -9.458 -3.176 1.195 1.00 91.88 111 HIS A CA 1
ATOM 917 C C . HIS A 1 111 ? -7.936 -3.238 1.375 1.00 91.88 111 HIS A C 1
ATOM 919 O O . HIS A 1 111 ? -7.372 -2.451 2.135 1.00 91.88 111 HIS A O 1
ATOM 925 N N . GLU A 1 112 ? -7.261 -4.122 0.642 1.00 95.00 112 GLU A N 1
ATOM 926 C CA . GLU A 1 112 ? -5.814 -4.301 0.703 1.00 95.00 112 GLU A CA 1
ATOM 927 C C . GLU A 1 112 ? -5.039 -3.086 0.173 1.00 95.00 112 GLU A C 1
ATOM 929 O O . GLU A 1 112 ? -4.046 -2.682 0.781 1.00 95.00 112 GLU A O 1
ATOM 934 N N . GLY A 1 113 ? -5.505 -2.457 -0.912 1.00 94.12 113 GLY A N 1
ATOM 935 C CA . GLY A 1 113 ? -4.835 -1.314 -1.534 1.00 94.12 113 GLY A CA 1
ATOM 936 C C . GLY A 1 113 ? -4.962 -0.043 -0.707 1.00 94.12 113 GLY A C 1
ATOM 937 O O . GLY A 1 113 ? -3.970 0.647 -0.466 1.00 94.12 113 GLY A O 1
ATOM 938 N N . GLY A 1 114 ? -6.162 0.241 -0.203 1.00 92.62 114 GLY A N 1
ATOM 939 C CA . GLY A 1 114 ? -6.407 1.380 0.677 1.00 92.62 114 GLY A CA 1
ATOM 940 C C . GLY A 1 114 ? -5.675 1.257 2.009 1.00 92.62 114 GLY A C 1
ATOM 941 O O . GLY A 1 114 ? -5.084 2.228 2.485 1.00 92.62 114 GLY A O 1
ATOM 942 N N . ALA A 1 115 ? -5.655 0.057 2.593 1.00 93.88 115 ALA A N 1
ATOM 943 C CA . ALA A 1 115 ? -4.900 -0.200 3.811 1.00 93.88 115 ALA A CA 1
ATOM 944 C C . ALA A 1 115 ? -3.387 -0.071 3.581 1.00 93.88 115 ALA A C 1
ATOM 946 O O . ALA A 1 115 ? -2.715 0.591 4.373 1.00 93.88 115 ALA A O 1
ATOM 947 N N . LEU A 1 116 ? -2.846 -0.636 2.493 1.00 96.25 116 LEU A N 1
ATOM 948 C CA . LEU A 1 116 ? -1.420 -0.522 2.179 1.00 96.25 116 LEU A CA 1
ATOM 949 C C . LEU A 1 116 ? -1.011 0.931 1.907 1.00 96.25 116 LEU A C 1
ATOM 951 O O . LEU A 1 116 ? 0.047 1.355 2.372 1.00 96.25 116 LEU A O 1
ATOM 955 N N . TYR A 1 117 ? -1.863 1.705 1.226 1.00 95.62 117 TYR A N 1
ATOM 956 C CA . TYR A 1 117 ? -1.665 3.142 1.037 1.00 95.62 117 TYR A CA 1
ATOM 957 C C . TYR A 1 117 ? -1.479 3.847 2.385 1.00 95.62 117 TYR A C 1
ATOM 959 O O . TYR A 1 117 ? -0.465 4.509 2.588 1.00 95.62 117 TYR A O 1
ATOM 967 N N . ASN A 1 118 ? -2.404 3.654 3.331 1.00 92.75 118 ASN A N 1
ATOM 968 C CA . ASN A 1 118 ? -2.339 4.305 4.646 1.00 92.75 118 ASN A CA 1
ATOM 969 C C . ASN A 1 118 ? -1.118 3.848 5.464 1.00 92.75 118 ASN A C 1
ATOM 971 O O . ASN A 1 118 ? -0.510 4.642 6.182 1.00 92.75 118 ASN A O 1
ATOM 975 N N . ILE A 1 119 ? -0.722 2.579 5.323 1.00 94.44 119 ILE A N 1
ATOM 976 C CA . ILE A 1 119 ? 0.472 2.024 5.972 1.00 94.44 119 ILE A CA 1
ATOM 977 C C . ILE A 1 119 ? 1.759 2.679 5.447 1.00 94.44 119 ILE A C 1
ATOM 979 O O . ILE A 1 119 ? 2.651 2.952 6.247 1.00 94.44 119 ILE A O 1
ATOM 983 N N . ILE A 1 120 ? 1.871 2.919 4.135 1.00 95.00 120 ILE A N 1
ATOM 984 C CA . ILE A 1 120 ? 3.070 3.508 3.514 1.00 95.00 120 ILE A CA 1
ATOM 985 C C . ILE A 1 120 ? 3.090 5.032 3.661 1.00 95.00 120 ILE A C 1
ATOM 987 O O . ILE A 1 120 ? 4.125 5.605 3.995 1.00 95.00 120 ILE A O 1
ATOM 991 N N . PHE A 1 121 ? 1.964 5.690 3.387 1.00 90.62 121 PHE A N 1
ATOM 992 C CA . PHE A 1 121 ? 1.865 7.147 3.389 1.00 90.62 121 PHE A CA 1
ATOM 993 C C . PHE A 1 121 ? 1.888 7.730 4.808 1.00 90.62 121 PHE A C 1
ATOM 995 O O . PHE A 1 121 ? 2.255 8.885 4.983 1.00 90.62 121 PHE A O 1
ATOM 1002 N N . HIS A 1 122 ? 1.557 6.922 5.823 1.00 76.06 122 HIS A N 1
ATOM 1003 C CA . HIS A 1 122 ? 1.609 7.267 7.248 1.00 76.06 122 HIS A CA 1
ATOM 1004 C C . HIS A 1 122 ? 0.708 8.410 7.727 1.00 76.06 122 HIS A C 1
ATOM 1006 O O . HIS A 1 122 ? 0.709 8.699 8.927 1.00 76.06 122 HIS A O 1
ATOM 1012 N N . GLU A 1 123 ? -0.086 9.016 6.851 1.00 66.06 123 GLU A N 1
ATOM 1013 C CA . GLU A 1 123 ? -1.011 10.092 7.192 1.00 66.06 123 GLU A CA 1
ATOM 1014 C C . GLU A 1 123 ? -2.458 9.670 6.913 1.00 66.06 123 GLU A C 1
ATOM 1016 O O . GLU A 1 123 ? -2.787 9.183 5.831 1.00 66.06 123 GLU A O 1
ATOM 1021 N N . GLU A 1 124 ? -3.337 9.890 7.894 1.00 59.72 124 GLU A N 1
ATOM 1022 C CA . GLU A 1 124 ? -4.792 9.850 7.711 1.00 59.72 124 GLU A CA 1
ATOM 1023 C C . GLU A 1 124 ? -5.250 11.201 7.136 1.00 59.72 124 GLU A C 1
ATOM 1025 O O . GLU A 1 124 ? -5.925 11.988 7.801 1.00 59.72 124 GLU A O 1
ATOM 1030 N N . GLU A 1 125 ? -4.821 11.522 5.915 1.00 60.75 125 GLU A N 1
ATOM 1031 C CA . GLU A 1 125 ? -5.349 12.691 5.211 1.00 60.75 125 GLU A CA 1
ATOM 1032 C C . GLU A 1 125 ? -6.785 12.427 4.743 1.00 60.75 125 GLU A C 1
ATOM 1034 O O . GLU A 1 125 ? -7.143 11.316 4.346 1.00 60.75 125 GLU A O 1
ATOM 1039 N N . LYS A 1 126 ? -7.620 13.476 4.760 1.00 63.03 126 LYS A N 1
ATOM 1040 C CA . LYS A 1 126 ? -8.993 13.401 4.230 1.00 63.03 126 LYS A CA 1
ATOM 1041 C C . LYS A 1 126 ? -9.017 13.089 2.733 1.00 63.03 126 LYS A C 1
ATOM 1043 O O . LYS A 1 126 ? -9.990 12.516 2.253 1.00 63.03 126 LYS A O 1
ATOM 1048 N N . GLU A 1 127 ? -7.962 13.459 2.012 1.00 74.31 127 GLU A N 1
ATOM 1049 C CA . GLU A 1 127 ? -7.819 13.224 0.582 1.00 74.31 127 GLU A CA 1
ATOM 1050 C C . GLU A 1 127 ? -6.537 12.433 0.307 1.00 74.31 127 GLU A C 1
ATOM 1052 O O . GLU A 1 127 ? -5.441 12.852 0.673 1.00 74.31 127 GLU A O 1
ATOM 1057 N N . LYS A 1 128 ? -6.671 11.265 -0.334 1.00 82.56 128 LYS A N 1
ATOM 1058 C CA . LYS A 1 128 ? -5.519 10.445 -0.726 1.00 82.56 128 LYS A CA 1
ATOM 1059 C C . LYS A 1 128 ? -4.759 11.128 -1.869 1.00 82.56 128 LYS A C 1
ATOM 1061 O O . LYS A 1 128 ? -5.328 11.407 -2.924 1.00 82.56 128 LYS A O 1
ATOM 1066 N N . LYS A 1 129 ? -3.446 11.278 -1.712 1.00 91.00 129 LYS A N 1
ATOM 1067 C CA . LYS A 1 129 ? -2.512 11.725 -2.751 1.00 91.00 129 LYS A CA 1
ATOM 1068 C C . LYS A 1 129 ? -2.173 10.570 -3.704 1.00 91.00 129 LYS A C 1
ATOM 1070 O O . LYS A 1 129 ? -1.161 9.890 -3.550 1.00 91.00 129 LYS A O 1
ATOM 1075 N N . LEU A 1 130 ? -3.026 10.340 -4.701 1.00 93.00 130 LEU A N 1
ATOM 1076 C CA . LEU A 1 130 ? -2.841 9.293 -5.718 1.00 93.00 130 LEU A CA 1
ATOM 1077 C C . LEU A 1 130 ? -2.148 9.815 -6.998 1.00 93.00 130 LEU A C 1
ATOM 1079 O O . LEU A 1 130 ? -2.308 10.988 -7.337 1.00 93.00 130 LEU A O 1
ATOM 1083 N N . PRO A 1 131 ? -1.430 8.958 -7.749 1.00 95.81 131 PRO A N 1
ATOM 1084 C CA . PRO A 1 131 ? -1.074 7.583 -7.394 1.00 95.81 131 PRO A CA 1
ATOM 1085 C C . PRO A 1 131 ? -0.024 7.562 -6.277 1.00 95.81 131 PRO A C 1
ATOM 1087 O O . PRO A 1 131 ? 0.710 8.535 -6.096 1.00 95.81 131 PRO A O 1
ATOM 1090 N N . LEU A 1 132 ? 0.057 6.449 -5.548 1.00 97.19 132 LEU A N 1
ATOM 1091 C CA . LEU A 1 132 ? 1.200 6.134 -4.697 1.00 97.19 132 LEU A CA 1
ATOM 1092 C C . LEU A 1 132 ? 2.010 5.038 -5.374 1.00 97.19 132 LEU A C 1
ATOM 1094 O O . LEU A 1 132 ? 1.540 3.914 -5.526 1.00 97.19 132 LEU A O 1
ATOM 1098 N N . THR A 1 133 ? 3.244 5.354 -5.745 1.00 98.00 133 THR A N 1
ATOM 1099 C CA . THR A 1 133 ? 4.177 4.373 -6.303 1.00 98.00 133 THR A CA 1
ATOM 1100 C C . THR A 1 133 ? 5.358 4.169 -5.377 1.00 98.00 133 THR A C 1
ATOM 1102 O O . THR A 1 133 ? 5.772 5.097 -4.678 1.00 98.00 133 THR A O 1
ATOM 1105 N N . ALA A 1 134 ? 5.904 2.957 -5.340 1.00 98.06 134 ALA A N 1
ATOM 1106 C CA . ALA A 1 134 ? 7.024 2.638 -4.468 1.00 98.06 134 ALA A CA 1
ATOM 1107 C C . ALA A 1 134 ? 7.956 1.584 -5.060 1.00 98.06 134 ALA A C 1
ATOM 1109 O O . ALA A 1 134 ? 7.515 0.658 -5.732 1.00 98.06 134 ALA A O 1
ATOM 1110 N N . ILE A 1 135 ? 9.243 1.706 -4.738 1.00 98.38 135 ILE A N 1
ATOM 1111 C CA . ILE A 1 135 ? 10.231 0.647 -4.926 1.00 98.38 135 ILE A CA 1
ATOM 1112 C C . ILE A 1 135 ? 10.403 -0.076 -3.596 1.00 98.38 135 ILE A C 1
ATOM 1114 O O . ILE A 1 135 ? 10.751 0.538 -2.580 1.00 98.38 135 ILE A O 1
ATOM 1118 N N . ILE A 1 136 ? 10.158 -1.381 -3.610 1.00 98.38 136 ILE A N 1
ATOM 1119 C CA . ILE A 1 136 ? 10.274 -2.263 -2.452 1.00 98.38 136 ILE A CA 1
ATOM 1120 C C . ILE A 1 136 ? 11.228 -3.402 -2.805 1.00 98.38 136 ILE A C 1
ATOM 1122 O O . ILE A 1 136 ? 11.148 -3.969 -3.888 1.00 98.38 136 ILE A O 1
ATOM 1126 N N . HIS A 1 137 ? 12.132 -3.771 -1.904 1.00 97.69 137 HIS A N 1
ATOM 1127 C CA . HIS A 1 137 ? 13.001 -4.929 -2.107 1.00 97.69 137 HIS A CA 1
ATOM 1128 C C . HIS A 1 137 ? 13.128 -5.730 -0.815 1.00 97.69 137 HIS A C 1
ATOM 1130 O O . HIS A 1 137 ? 13.452 -5.167 0.227 1.00 97.69 137 HIS A O 1
ATOM 1136 N N . ARG A 1 138 ? 12.841 -7.040 -0.867 1.00 94.62 138 ARG A N 1
ATOM 1137 C CA . ARG A 1 138 ? 12.874 -7.943 0.305 1.00 94.62 138 ARG A CA 1
ATOM 1138 C C . ARG A 1 138 ? 12.059 -7.403 1.490 1.00 94.62 138 ARG A C 1
ATOM 1140 O O . ARG A 1 138 ? 12.497 -7.411 2.641 1.00 94.62 138 ARG A O 1
ATOM 1147 N N . GLY A 1 139 ? 10.884 -6.859 1.175 1.00 94.62 139 GLY A N 1
ATOM 1148 C CA . GLY A 1 139 ? 9.980 -6.232 2.136 1.00 94.62 139 GLY A CA 1
ATOM 1149 C C . GLY A 1 139 ? 10.438 -4.885 2.692 1.00 94.62 139 GLY A C 1
ATOM 1150 O O . GLY A 1 139 ? 9.725 -4.292 3.500 1.00 94.62 139 GLY A O 1
ATOM 1151 N N . GLU A 1 140 ? 11.597 -4.371 2.287 1.00 97.06 140 GLU A N 1
ATOM 1152 C CA . GLU A 1 140 ? 12.031 -3.025 2.630 1.00 97.06 140 GLU A CA 1
ATOM 1153 C C . GLU A 1 140 ? 11.493 -1.998 1.633 1.00 97.06 140 GLU A C 1
ATOM 1155 O O . GLU A 1 140 ? 11.732 -2.095 0.432 1.00 97.06 140 GLU A O 1
ATOM 1160 N N . LEU A 1 141 ? 10.803 -0.979 2.148 1.00 97.31 141 LEU A N 1
ATOM 1161 C CA . LEU A 1 141 ? 10.419 0.205 1.393 1.00 97.31 141 LEU A CA 1
ATOM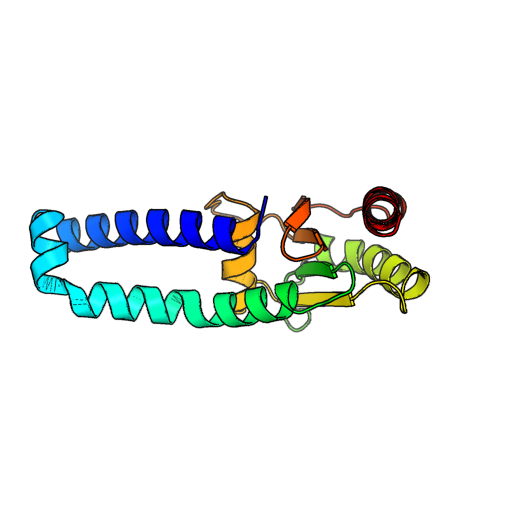 1162 C C . LEU A 1 141 ? 11.659 1.080 1.151 1.00 97.31 141 LEU A C 1
ATOM 1164 O O . LEU A 1 141 ? 12.177 1.695 2.088 1.00 97.31 141 LEU A O 1
ATOM 1168 N N . ILE A 1 142 ? 12.119 1.127 -0.100 1.00 97.44 142 ILE A N 1
ATOM 1169 C CA . ILE A 1 142 ? 13.329 1.845 -0.529 1.00 97.44 142 ILE A CA 1
ATOM 1170 C C . ILE A 1 142 ? 13.009 3.311 -0.810 1.00 97.44 142 ILE A C 1
ATOM 1172 O O . ILE A 1 142 ? 13.716 4.216 -0.365 1.00 97.44 142 ILE A O 1
ATOM 1176 N N . LYS A 1 143 ? 11.930 3.544 -1.562 1.00 97.38 143 LYS A N 1
ATOM 1177 C CA . LYS A 1 143 ? 11.431 4.875 -1.909 1.00 97.38 143 LYS A CA 1
ATOM 1178 C C . LYS A 1 143 ? 9.954 4.797 -2.267 1.00 97.38 143 LYS A C 1
ATOM 1180 O O . LYS A 1 143 ? 9.531 3.810 -2.857 1.00 97.38 143 LYS A O 1
ATOM 1185 N N . PHE A 1 144 ? 9.202 5.848 -1.959 1.00 97.06 144 PHE A N 1
ATOM 1186 C CA . PHE A 1 144 ? 7.855 6.045 -2.482 1.00 97.06 144 PHE A CA 1
ATOM 1187 C C . PHE A 1 144 ? 7.635 7.490 -2.940 1.00 97.06 144 PHE A C 1
ATOM 1189 O O . PHE A 1 144 ? 8.371 8.406 -2.551 1.00 97.06 144 PHE A O 1
ATOM 1196 N N . TRP A 1 145 ? 6.604 7.668 -3.759 1.00 96.50 145 TRP A N 1
ATOM 1197 C CA . TRP A 1 145 ? 6.073 8.943 -4.226 1.00 96.50 145 TRP A CA 1
ATOM 1198 C C . TRP A 1 145 ? 4.550 8.880 -4.168 1.00 96.50 145 TRP A C 1
ATOM 1200 O O . TRP A 1 145 ? 3.978 7.825 -4.422 1.00 96.50 145 TRP A O 1
ATOM 1210 N N . A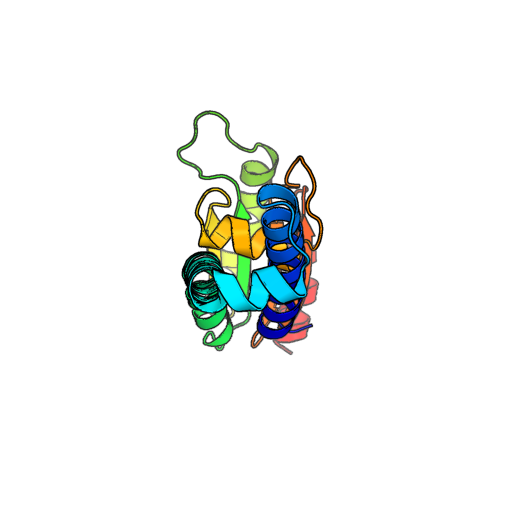LA A 1 146 ? 3.908 9.999 -3.850 1.00 95.38 146 ALA A N 1
ATOM 1211 C CA . ALA A 1 146 ? 2.458 10.109 -3.757 1.00 95.38 146 ALA A CA 1
ATOM 1212 C C . ALA A 1 146 ? 1.988 11.414 -4.415 1.00 95.38 146 ALA A C 1
ATOM 1214 O O . ALA A 1 146 ? 2.686 12.430 -4.327 1.00 95.38 146 ALA A O 1
ATOM 1215 N N . GLY A 1 147 ? 0.822 11.385 -5.061 1.00 93.81 147 GLY A N 1
ATOM 1216 C CA . GLY A 1 147 ? 0.139 12.578 -5.575 1.00 93.81 147 GLY A CA 1
ATOM 1217 C C . GLY A 1 147 ? 0.793 13.235 -6.786 1.00 93.81 147 GLY A C 1
ATOM 1218 O O . GLY A 1 147 ? 0.602 14.429 -7.001 1.00 93.81 147 GLY A O 1
ATOM 1219 N N . LYS A 1 148 ? 1.614 12.505 -7.546 1.00 93.94 148 LYS A N 1
ATOM 1220 C CA . LYS A 1 148 ? 2.304 13.052 -8.719 1.00 93.94 148 LYS A CA 1
ATOM 1221 C C . LYS A 1 148 ? 2.674 11.980 -9.730 1.00 93.94 148 LYS A C 1
ATOM 1223 O O . LYS A 1 148 ? 2.850 10.820 -9.361 1.00 93.94 148 LYS A O 1
ATOM 1228 N N . SER A 1 149 ? 2.849 12.414 -10.976 1.00 95.25 149 SER A N 1
ATOM 1229 C CA . SER A 1 149 ? 3.563 11.629 -11.980 1.00 95.25 149 SER A CA 1
ATOM 1230 C C . SER A 1 149 ? 5.062 11.635 -11.672 1.00 95.25 149 SER A C 1
ATOM 1232 O O . SER A 1 149 ? 5.611 12.621 -11.168 1.00 95.25 149 SER A O 1
ATOM 1234 N N . VAL A 1 150 ? 5.708 10.504 -11.907 1.00 96.50 150 VAL A N 1
ATOM 1235 C CA . VAL A 1 150 ? 7.110 10.238 -11.618 1.00 96.50 150 VAL A CA 1
ATOM 1236 C C . VAL A 1 150 ? 7.764 9.809 -12.918 1.00 96.50 150 VAL A C 1
ATOM 1238 O O . VAL A 1 150 ? 7.360 8.826 -13.531 1.00 96.50 150 VAL A O 1
ATOM 1241 N N . GLU A 1 151 ? 8.787 10.550 -13.324 1.00 97.25 151 GLU A N 1
ATOM 1242 C CA . GLU A 1 151 ? 9.557 10.241 -14.526 1.00 97.25 151 GLU A CA 1
ATOM 1243 C C . GLU A 1 151 ? 10.242 8.864 -14.418 1.00 97.25 151 GLU A C 1
ATOM 1245 O O . GLU A 1 151 ? 10.760 8.533 -13.341 1.00 97.25 151 GLU A O 1
ATOM 1250 N N . PRO A 1 152 ? 10.354 8.093 -15.517 1.00 97.75 152 PRO A N 1
ATOM 1251 C CA . PRO A 1 152 ? 11.000 6.777 -15.526 1.00 97.75 152 PRO A CA 1
ATOM 1252 C C . PRO A 1 152 ? 12.392 6.784 -14.878 1.00 97.75 152 PRO A C 1
ATOM 1254 O O . PRO A 1 152 ? 12.716 5.940 -14.037 1.00 97.75 152 PRO A O 1
ATOM 1257 N N . VAL A 1 153 ? 13.197 7.812 -15.169 1.00 97.19 153 VAL A N 1
ATOM 1258 C CA . VAL A 1 153 ? 14.550 7.973 -14.613 1.00 97.19 153 VAL A CA 1
ATOM 1259 C C . VAL A 1 153 ? 14.576 7.967 -13.079 1.00 97.19 153 VAL A C 1
ATOM 1261 O O . VAL A 1 153 ? 15.522 7.453 -12.479 1.00 97.19 153 VAL A O 1
ATOM 1264 N N . ALA A 1 154 ? 13.533 8.486 -12.425 1.00 97.50 154 ALA A N 1
ATOM 1265 C CA . ALA A 1 154 ? 13.459 8.509 -10.971 1.00 97.50 154 ALA A CA 1
ATOM 1266 C C . ALA A 1 154 ? 13.280 7.097 -10.401 1.00 97.50 154 ALA A C 1
ATOM 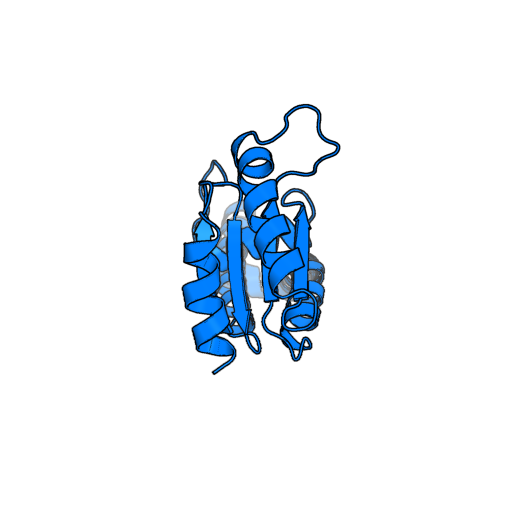1268 O O . ALA A 1 154 ? 13.945 6.763 -9.423 1.00 97.50 154 ALA A O 1
ATOM 1269 N N . TYR A 1 155 ? 12.456 6.249 -11.024 1.00 97.88 155 TYR A N 1
ATOM 1270 C CA . TYR A 1 155 ? 12.350 4.836 -10.649 1.00 97.88 155 TYR A CA 1
ATOM 1271 C C . TYR A 1 155 ? 13.670 4.099 -10.885 1.00 97.88 155 TYR A C 1
ATOM 1273 O O . TYR A 1 155 ? 14.134 3.363 -10.010 1.00 97.88 155 TYR A O 1
ATOM 1281 N N . GLU A 1 156 ? 14.312 4.336 -12.034 1.00 97.19 156 GLU A N 1
ATOM 1282 C CA . GLU A 1 156 ? 15.554 3.656 -12.410 1.00 97.19 156 GLU A CA 1
ATOM 1283 C C . GLU A 1 156 ? 16.678 3.831 -11.403 1.00 97.19 156 GLU A C 1
ATOM 1285 O O . GLU A 1 156 ? 17.404 2.873 -11.143 1.00 97.19 156 GLU A O 1
ATOM 1290 N N . ILE A 1 157 ? 16.837 5.030 -10.840 1.00 97.69 157 ILE A N 1
ATOM 1291 C CA . ILE A 1 157 ? 17.875 5.308 -9.840 1.00 97.69 157 ILE A CA 1
ATOM 1292 C C . ILE A 1 157 ? 17.772 4.312 -8.679 1.00 97.69 157 ILE A C 1
ATOM 1294 O O . ILE A 1 157 ? 18.774 3.734 -8.254 1.00 97.69 157 ILE A O 1
ATOM 1298 N N . TYR A 1 158 ? 16.555 4.071 -8.188 1.00 98.06 158 TYR A N 1
ATOM 1299 C CA . TYR A 1 158 ? 16.328 3.173 -7.059 1.00 98.06 158 TYR A CA 1
ATOM 1300 C C . TYR A 1 158 ? 16.321 1.701 -7.473 1.00 98.06 158 TYR A C 1
ATOM 1302 O O . TYR A 1 158 ? 16.843 0.881 -6.724 1.00 98.06 158 TYR A O 1
ATOM 1310 N N . ILE A 1 159 ? 15.810 1.364 -8.662 1.00 97.44 159 ILE A N 1
ATOM 1311 C CA . ILE A 1 159 ? 15.854 -0.003 -9.207 1.00 97.44 159 ILE A CA 1
ATOM 1312 C C . ILE A 1 159 ? 17.304 -0.457 -9.422 1.00 97.44 159 ILE A C 1
ATOM 1314 O O . ILE A 1 159 ? 17.680 -1.542 -8.989 1.00 97.44 159 ILE A O 1
ATOM 1318 N N . LYS A 1 160 ? 18.153 0.380 -10.029 1.00 96.81 160 LYS A N 1
ATOM 1319 C CA . LYS A 1 160 ? 19.576 0.065 -10.233 1.00 96.81 160 LYS A CA 1
ATOM 1320 C C . LYS A 1 160 ? 20.299 -0.138 -8.907 1.00 96.81 160 LYS A C 1
ATOM 1322 O O . LYS A 1 160 ? 21.051 -1.094 -8.786 1.00 96.81 160 LYS A O 1
ATOM 1327 N N . ARG A 1 161 ? 20.016 0.706 -7.909 1.00 95.81 161 ARG A N 1
ATOM 1328 C CA . ARG A 1 161 ? 20.604 0.605 -6.565 1.00 95.81 161 ARG A CA 1
ATOM 1329 C C . ARG A 1 161 ? 20.299 -0.719 -5.859 1.00 95.81 161 ARG A C 1
ATOM 1331 O O . ARG A 1 161 ? 21.107 -1.158 -5.054 1.00 95.81 161 ARG A O 1
ATOM 1338 N N . VAL A 1 162 ? 19.130 -1.318 -6.087 1.00 96.25 162 VAL A N 1
ATOM 1339 C CA . VAL A 1 162 ? 18.766 -2.598 -5.446 1.00 96.25 162 VAL A CA 1
ATOM 1340 C C . VAL A 1 162 ? 19.157 -3.822 -6.269 1.00 96.25 162 VAL A C 1
ATOM 1342 O O . VAL A 1 162 ? 19.115 -4.934 -5.755 1.00 96.25 162 VAL A O 1
ATOM 1345 N N . LEU A 1 163 ? 19.492 -3.630 -7.546 1.00 94.19 163 LEU A N 1
ATOM 1346 C CA . LEU A 1 163 ? 19.929 -4.692 -8.450 1.00 94.19 163 LEU A CA 1
ATOM 1347 C C . LEU A 1 163 ? 21.456 -4.800 -8.575 1.00 94.19 163 LEU A C 1
ATOM 1349 O O . LEU A 1 163 ? 21.923 -5.745 -9.209 1.00 94.19 163 LEU A O 1
ATOM 1353 N N . SER A 1 164 ? 22.200 -3.823 -8.052 1.00 85.56 164 SER A N 1
ATOM 1354 C CA . SER A 1 164 ? 23.661 -3.847 -7.914 1.00 85.56 164 SER A CA 1
ATOM 1355 C C . SER A 1 164 ? 24.081 -4.667 -6.704 1.00 85.56 164 SER A C 1
ATOM 1357 O O . SER A 1 164 ? 25.003 -5.491 -6.858 1.00 85.56 164 SER A O 1
#

Foldseek 3Di:
DFLVVLLVVVLVVVLQVVLVVQCVVVVHDSVVSCVPCVVVSVVVSCVLCVLQVVVLVVCLPDQAKEKEKEAADPPDPPHDPQSVVQVVLVVVLCVVCVVRYHYHYDHCPDSNSVSSQCSVVVDPDPDWQPTKIFIAHNRDTQDIDGNHRDHNVVVVVSNVVRSD

pLDDT: mean 94.27, std 6.25, range [59.72, 98.5]

Radius of gyration: 17.99 Å; chains: 1; bounding box: 43×27×51 Å

Secondary structure (DSSP, 8-state):
-BHHHHHHHHHHHHHHHHHHHHHHHHT--HHHHHHHTHHHHHHHHHHHHHHHHHHHHHHHH-SSPEEEEEE--TTSSS--HHHHHHHHHHHHHHHHTTTT-EEEEEETTSHHHHHHHHHHH----SS--S-EEEEEETTEEEEEEESS---HHHHHHHHHHHH-

Sequence (164 aa):
MKLTQLKSNHKEKFRQKFIAALSKANNITAEQAVIEYKDSIEQYIADKYEPVEKLIDRINATQRPVLLNIRRDRTRDDKCKLCEGNQDNVDEIAKKYWDRIEVIEVAEDRHEGGALYNIIFHEEEKEKKLPLTAIIHRGELIKFWAGKSVEPVAYEIYIKRVLS